Protein AF-A0A7Y5GIR4-F1 (afdb_monomer)

Solvent-accessible surface area (backbone atoms only — not comparable to full-atom values): 8708 Å² total; per-residue (Å²): 131,63,69,65,56,52,55,51,50,53,47,52,52,51,52,55,49,50,58,52,51,53,48,53,39,52,76,70,66,50,56,60,70,57,56,52,51,51,50,53,50,51,52,48,53,54,50,52,53,52,32,56,79,69,65,47,63,68,58,64,76,71,57,54,72,65,57,54,52,50,53,52,51,50,52,51,53,51,51,54,50,52,49,50,46,57,56,50,44,74,78,47,57,59,73,59,53,54,47,54,55,61,57,48,54,53,52,61,53,52,47,41,37,71,74,71,60,53,85,78,51,70,69,56,53,51,51,52,52,52,51,53,50,51,52,52,52,52,52,50,52,51,54,50,51,56,51,50,41,64,75,67,73,114

Sequence (154 aa):
MTSQYVFLLMAVCSFGMLGVLHKVADYRGCRPEAANLFLFLGATVLMCIYAALKGDLAEISGLSSLAWLVAAGCGLLTSLAILNFQRGIRFGKISTSWLVINLSTVLPMILSILIYKEVVSIRRGAGLVLAALAIALLWQERRLDEARERTTGK

pLDDT: mean 84.61, std 8.21, range [47.41, 95.88]

Mean predicted aligned error: 7.38 Å

Foldseek 3Di:
DVPVVVVVVVVVVVLVVVLVVLVVCVVVVHDLLVVLVVVVVVVVVVVVVVCVVVVCPVVVVVDDPVVVVVVVVVSVVVSVVSSVLSVVVVVDPSVLSVLVVVLCVLVVVVCCCVPVVDDDDVVVVVVNVVSVVVNVVSVVVVVVVVVVCVVVPD

Secondary structure (DSSP, 8-state):
--HHHHHHHHHHHHHHHHHHHHHHHHHTT--HHHHHHHHHHHHHHHHHHHHHHHTTTTGGGG--HHHHHHHHHHHHHHHHHHHHHHHHTTSS-HHHHHHHHHHTTHHHHHHHHHHH-----HHHHHHHHHHHHHHHHHHHHHHHHHHHHHHHT-

Structure (mmCIF, N/CA/C/O backbone):
data_AF-A0A7Y5GIR4-F1
#
_entry.id   AF-A0A7Y5GIR4-F1
#
loop_
_atom_site.group_PDB
_atom_site.id
_atom_site.type_symbol
_atom_site.label_atom_id
_atom_site.label_alt_id
_atom_site.label_comp_id
_atom_site.label_asym_id
_atom_site.label_entity_id
_atom_site.label_seq_id
_atom_site.pdbx_PDB_ins_code
_atom_site.Cartn_x
_atom_site.Cartn_y
_atom_site.Cartn_z
_atom_site.occupancy
_atom_site.B_iso_or_equiv
_atom_site.auth_seq_id
_atom_site.auth_comp_id
_atom_site.auth_asym_id
_atom_site.auth_atom_id
_atom_site.pdbx_PDB_model_num
ATOM 1 N N . MET A 1 1 ? -3.290 9.889 -23.969 1.00 52.31 1 MET A N 1
ATOM 2 C CA .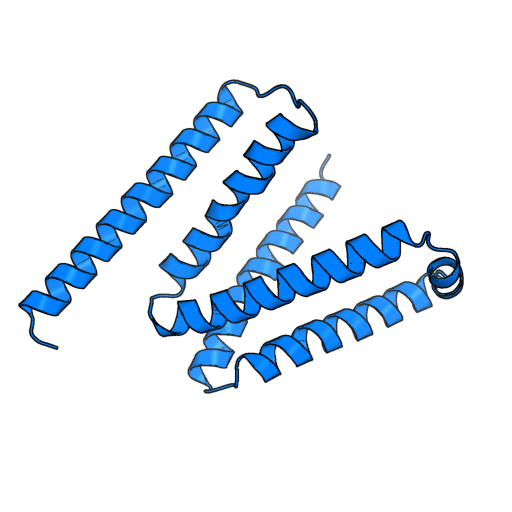 MET A 1 1 ? -3.305 10.302 -22.543 1.00 52.31 1 MET A CA 1
ATOM 3 C C . MET A 1 1 ? -4.337 9.569 -21.675 1.00 52.31 1 MET A C 1
ATOM 5 O O . MET A 1 1 ? -4.207 9.629 -20.465 1.00 52.31 1 MET A O 1
ATOM 9 N N . THR A 1 2 ? -5.302 8.830 -22.232 1.00 65.25 2 THR A N 1
ATOM 10 C CA . THR A 1 2 ? -6.376 8.130 -21.489 1.00 65.25 2 THR A CA 1
ATOM 11 C C . THR A 1 2 ? -5.972 6.780 -20.876 1.00 65.25 2 THR A C 1
ATOM 13 O O . THR A 1 2 ? -6.462 6.440 -19.806 1.00 65.25 2 THR A O 1
ATOM 16 N N . SER A 1 3 ? -5.045 6.036 -21.493 1.00 77.50 3 SER A N 1
ATOM 17 C CA . SER A 1 3 ? -4.708 4.657 -21.078 1.00 77.50 3 SER A CA 1
ATOM 18 C C . SER A 1 3 ? -4.131 4.553 -19.652 1.00 77.50 3 SER A C 1
ATOM 20 O O . SER A 1 3 ? -4.569 3.719 -18.866 1.00 77.50 3 SER A O 1
ATOM 22 N N . GLN A 1 4 ? -3.237 5.469 -19.254 1.00 84.50 4 GLN A N 1
ATOM 23 C CA . GLN A 1 4 ? -2.661 5.484 -17.897 1.00 84.50 4 GLN A CA 1
ATOM 24 C C . GLN A 1 4 ? -3.719 5.663 -16.798 1.00 84.50 4 GLN A C 1
ATOM 26 O O . GLN A 1 4 ? -3.661 5.007 -15.762 1.00 84.50 4 GLN A O 1
ATOM 31 N N . TYR A 1 5 ? -4.715 6.524 -17.032 1.00 86.56 5 TYR A N 1
ATOM 32 C CA . TYR A 1 5 ? -5.748 6.809 -16.042 1.00 86.56 5 TYR A CA 1
ATOM 33 C C . TYR A 1 5 ? -6.690 5.623 -15.862 1.00 86.56 5 TYR A C 1
ATOM 35 O O . TYR A 1 5 ? -7.171 5.407 -14.756 1.00 86.56 5 TYR A O 1
ATOM 43 N N . VAL A 1 6 ? -6.901 4.822 -16.911 1.00 89.81 6 VAL A N 1
ATOM 44 C CA . VAL A 1 6 ? -7.671 3.575 -16.817 1.00 89.81 6 VAL A CA 1
ATOM 45 C C . VAL A 1 6 ? -6.956 2.573 -15.909 1.00 89.81 6 VAL A C 1
ATOM 47 O O . VAL A 1 6 ? -7.583 2.030 -15.003 1.00 89.81 6 VAL A O 1
ATOM 50 N N . PHE A 1 7 ? -5.642 2.379 -16.073 1.00 88.25 7 PHE A N 1
ATOM 51 C CA . PHE A 1 7 ? -4.869 1.512 -15.174 1.00 88.25 7 PHE A CA 1
ATOM 52 C C . PHE A 1 7 ? -4.879 2.015 -13.728 1.00 88.25 7 PHE A C 1
ATOM 54 O O . PHE A 1 7 ? -5.069 1.221 -12.809 1.00 88.25 7 PHE A O 1
ATOM 61 N N . LEU A 1 8 ? -4.740 3.327 -13.518 1.00 89.25 8 LEU A N 1
ATOM 62 C CA . LEU A 1 8 ? -4.808 3.923 -12.181 1.00 89.25 8 LEU A CA 1
ATOM 63 C C . LEU A 1 8 ? -6.192 3.759 -11.546 1.00 89.25 8 LEU A C 1
ATOM 65 O O . LEU A 1 8 ? -6.283 3.431 -10.367 1.00 89.25 8 LEU A O 1
ATOM 69 N N . LEU A 1 9 ? -7.266 3.935 -12.317 1.00 88.62 9 LEU A N 1
ATOM 70 C CA . LEU A 1 9 ? -8.628 3.735 -11.830 1.00 88.62 9 LEU A CA 1
ATOM 71 C C . LEU A 1 9 ? -8.855 2.273 -11.43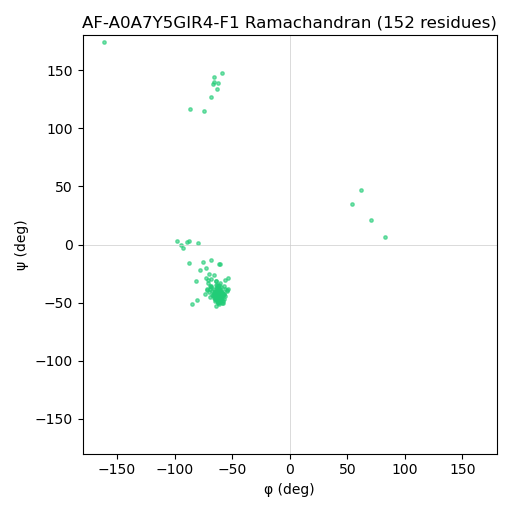3 1.00 88.62 9 LEU A C 1
ATOM 73 O O . LEU A 1 9 ? -9.338 2.008 -10.335 1.00 88.62 9 LEU A O 1
ATOM 77 N N . MET A 1 10 ? -8.441 1.324 -12.278 1.00 90.12 10 MET A N 1
ATOM 78 C CA . MET A 1 10 ? -8.514 -0.105 -11.957 1.00 90.12 10 MET A CA 1
ATOM 79 C C . MET A 1 10 ? -7.700 -0.451 -10.709 1.00 90.12 10 MET A C 1
ATOM 81 O O . MET A 1 10 ? -8.170 -1.229 -9.878 1.00 90.12 10 MET A O 1
ATOM 85 N N . ALA A 1 11 ? -6.518 0.148 -10.537 1.00 88.75 11 ALA A N 1
ATOM 86 C CA . ALA A 1 11 ? -5.713 -0.028 -9.336 1.00 88.75 11 ALA A CA 1
ATOM 87 C C . ALA A 1 11 ? -6.454 0.485 -8.093 1.00 88.75 11 ALA A C 1
ATOM 89 O O . ALA A 1 11 ? -6.598 -0.261 -7.130 1.00 88.75 11 ALA A O 1
ATOM 90 N N . VAL A 1 12 ? -6.999 1.706 -8.125 1.00 87.38 12 VAL A N 1
ATOM 91 C CA . VAL A 1 12 ? -7.763 2.280 -7.001 1.00 87.38 12 VAL A CA 1
ATOM 92 C C . VAL A 1 12 ? -8.976 1.417 -6.652 1.00 87.38 12 VAL A C 1
ATOM 94 O O . VAL A 1 12 ? -9.196 1.129 -5.476 1.00 87.38 12 VAL A O 1
ATOM 97 N N . CYS A 1 13 ? -9.728 0.948 -7.651 1.00 89.81 13 CYS A N 1
ATOM 98 C CA . CYS A 1 13 ? -10.855 0.042 -7.434 1.00 89.81 13 CYS A CA 1
ATOM 99 C C . CYS A 1 13 ? -10.407 -1.286 -6.807 1.00 89.81 13 CYS A C 1
ATOM 101 O O . CYS A 1 13 ? -11.017 -1.745 -5.842 1.00 89.81 13 CYS A O 1
ATOM 103 N N . SER A 1 14 ? -9.323 -1.879 -7.310 1.00 91.06 14 SER A N 1
ATOM 104 C CA . SER A 1 14 ? -8.795 -3.158 -6.816 1.00 91.06 14 SER A CA 1
ATOM 105 C C . SER A 1 14 ? -8.280 -3.043 -5.381 1.00 91.06 14 SER A C 1
ATOM 107 O O . SER A 1 14 ? -8.633 -3.860 -4.532 1.00 91.06 14 SER A O 1
ATOM 109 N N . PHE A 1 15 ? -7.505 -1.996 -5.079 1.00 86.88 15 PHE A N 1
ATOM 110 C CA . PHE A 1 15 ? -7.035 -1.715 -3.723 1.00 86.88 15 PHE A CA 1
ATOM 111 C C . PHE A 1 15 ? -8.210 -1.435 -2.783 1.00 86.88 15 PHE A C 1
ATOM 113 O O . PHE A 1 15 ? -8.281 -2.029 -1.713 1.00 86.88 15 PHE A O 1
ATOM 120 N N . GLY A 1 16 ? -9.171 -0.596 -3.181 1.00 86.25 16 GLY A N 1
ATOM 121 C CA . GLY A 1 16 ? -10.369 -0.333 -2.378 1.00 86.25 16 GLY A CA 1
ATOM 122 C C . GLY A 1 16 ? -11.139 -1.613 -2.036 1.00 86.25 16 GLY A C 1
ATOM 123 O O . GLY A 1 16 ? -11.492 -1.832 -0.876 1.00 86.25 16 GLY A O 1
ATOM 124 N N . MET A 1 17 ? -11.324 -2.499 -3.019 1.00 90.06 17 MET A N 1
ATOM 125 C CA . MET A 1 17 ? -11.976 -3.794 -2.815 1.00 90.06 17 MET A CA 1
ATOM 126 C C . MET A 1 17 ? -11.175 -4.707 -1.877 1.00 90.06 17 MET A C 1
ATOM 128 O O . MET A 1 17 ? -11.764 -5.368 -1.023 1.00 90.06 17 MET A O 1
ATOM 132 N N . LEU A 1 18 ? -9.841 -4.707 -1.971 1.00 89.56 18 LEU A N 1
ATOM 133 C CA . LEU A 1 18 ? -8.964 -5.458 -1.068 1.00 89.56 18 LEU A CA 1
ATOM 134 C C . LEU A 1 18 ? -9.194 -5.069 0.403 1.00 89.56 18 LEU A C 1
ATOM 136 O O . LEU A 1 18 ? -9.302 -5.945 1.262 1.00 89.56 18 LEU A O 1
ATOM 140 N N . GLY A 1 19 ? -9.338 -3.774 0.697 1.00 85.50 19 GLY A N 1
ATOM 141 C CA . GLY A 1 19 ? -9.641 -3.292 2.049 1.00 85.50 19 GLY A CA 1
ATOM 142 C C . GLY A 1 19 ? -10.977 -3.808 2.588 1.00 85.50 19 GLY A C 1
ATOM 143 O O . GLY A 1 19 ? -11.055 -4.264 3.732 1.00 85.50 19 GLY A O 1
ATOM 144 N N . VAL A 1 20 ? -12.018 -3.807 1.748 1.00 87.25 20 VAL A N 1
ATOM 145 C CA . VAL A 1 20 ? -13.340 -4.359 2.095 1.00 87.25 20 VAL A CA 1
ATOM 146 C C . VAL A 1 20 ? -13.249 -5.864 2.348 1.00 87.25 20 VAL A C 1
ATOM 148 O O . VAL A 1 20 ? -13.722 -6.337 3.381 1.00 87.25 20 VAL A O 1
ATOM 151 N N . LEU A 1 21 ? -12.593 -6.614 1.458 1.00 90.19 21 LEU A N 1
ATOM 152 C CA . LEU A 1 21 ? -12.410 -8.062 1.596 1.00 90.19 21 LEU A CA 1
ATOM 153 C C . LEU A 1 21 ? -11.643 -8.428 2.870 1.00 90.19 21 LEU A C 1
ATOM 155 O O . LEU A 1 21 ? -12.018 -9.383 3.550 1.00 90.19 21 LEU A O 1
ATOM 159 N N . HIS A 1 22 ? -10.629 -7.648 3.255 1.00 88.50 22 HIS A N 1
ATOM 160 C CA . HIS A 1 22 ? -9.933 -7.852 4.526 1.00 88.50 22 HIS A CA 1
ATOM 161 C C . HIS A 1 22 ? -10.836 -7.642 5.739 1.00 88.50 22 HIS A C 1
ATOM 163 O O . HIS A 1 22 ? -10.708 -8.387 6.712 1.00 88.50 22 HIS A O 1
ATOM 169 N N . LYS A 1 23 ? -11.788 -6.701 5.693 1.00 86.44 23 LYS A N 1
ATOM 170 C CA . LYS A 1 23 ? -12.770 -6.600 6.777 1.00 86.44 23 LYS A CA 1
ATOM 171 C C . LYS A 1 23 ? -13.768 -7.746 6.764 1.00 86.44 23 LYS A C 1
ATOM 173 O O . LYS A 1 23 ? -14.124 -8.241 7.828 1.00 86.44 23 LYS A O 1
ATOM 178 N N . VAL A 1 24 ? -14.214 -8.185 5.589 1.00 89.44 24 VAL A N 1
ATOM 179 C CA . VAL A 1 24 ? -15.087 -9.363 5.489 1.00 89.44 24 VAL A CA 1
ATOM 180 C C . VAL A 1 24 ? -14.392 -10.581 6.100 1.00 89.44 24 VAL A C 1
ATOM 182 O O . VAL A 1 24 ? -15.007 -11.296 6.887 1.00 89.44 24 VAL A O 1
ATOM 185 N N . ALA A 1 25 ? -13.103 -10.777 5.812 1.00 87.88 25 ALA A N 1
ATOM 186 C CA . ALA A 1 25 ? -12.296 -11.836 6.410 1.00 87.88 25 ALA A CA 1
ATOM 187 C C . ALA A 1 25 ? -12.213 -11.705 7.942 1.00 87.88 25 ALA A C 1
ATOM 189 O O . ALA A 1 25 ? -12.386 -12.693 8.652 1.00 87.88 25 ALA A O 1
ATOM 190 N N . ASP A 1 26 ? -12.017 -10.491 8.460 1.00 87.38 26 ASP A N 1
ATOM 191 C CA . ASP A 1 26 ? -12.013 -10.216 9.901 1.00 87.38 26 ASP A CA 1
ATOM 192 C C . ASP A 1 26 ? -13.365 -10.545 10.561 1.00 87.38 26 ASP A C 1
ATOM 194 O O . ASP A 1 26 ? -13.409 -11.259 11.560 1.00 87.38 26 ASP A O 1
ATOM 198 N N . TYR A 1 27 ? -14.483 -10.127 9.954 1.00 87.00 27 TYR A N 1
ATOM 199 C CA . TYR A 1 27 ? -15.836 -10.415 10.451 1.00 87.00 27 TYR A CA 1
ATOM 200 C C . TYR A 1 27 ? -16.166 -11.914 10.440 1.00 87.00 27 TYR A C 1
ATOM 202 O O . TYR A 1 27 ? -16.899 -12.410 11.292 1.00 87.00 27 TYR A O 1
ATOM 210 N N . ARG A 1 28 ? -15.603 -12.658 9.483 1.00 89.56 28 ARG A N 1
ATOM 211 C CA . ARG A 1 28 ? -15.715 -14.121 9.389 1.00 89.56 28 ARG A CA 1
ATOM 212 C C . ARG A 1 28 ? -14.755 -14.859 10.332 1.00 89.56 28 ARG A C 1
ATOM 214 O O . ARG A 1 28 ? -14.733 -16.086 10.314 1.00 89.56 28 ARG A O 1
ATOM 221 N N . GLY A 1 29 ? -13.958 -14.147 11.132 1.00 87.56 29 GLY A N 1
ATOM 222 C CA . GLY A 1 29 ? -13.000 -14.744 12.063 1.00 87.56 29 GLY A CA 1
ATOM 223 C C . GLY A 1 29 ? -11.803 -15.405 11.376 1.00 87.56 29 GLY A C 1
ATOM 224 O O . GLY A 1 29 ? -11.151 -16.267 11.968 1.00 87.56 29 GLY A O 1
ATOM 225 N N . CYS A 1 30 ? -11.493 -15.034 10.129 1.00 89.62 30 CYS A N 1
ATOM 226 C CA . CYS A 1 30 ? -10.338 -15.577 9.427 1.00 89.62 30 CYS A CA 1
ATOM 227 C C . CYS A 1 30 ? -9.038 -15.210 10.160 1.00 89.62 30 CYS A C 1
ATOM 229 O O . CYS A 1 30 ? -8.848 -14.084 10.633 1.00 89.62 30 CYS A O 1
ATOM 231 N N . ARG A 1 31 ? -8.111 -16.172 10.232 1.00 90.69 31 ARG A N 1
ATOM 232 C CA . ARG A 1 31 ? -6.778 -15.941 10.801 1.00 90.69 31 ARG A CA 1
ATOM 233 C C . ARG A 1 31 ? -5.990 -15.008 9.864 1.00 90.69 31 ARG A C 1
ATOM 235 O O . ARG A 1 31 ? -5.893 -15.333 8.676 1.00 90.69 31 ARG A O 1
ATOM 242 N N . PRO A 1 32 ? -5.427 -13.889 10.358 1.00 90.38 32 PRO A N 1
ATOM 243 C CA . PRO A 1 32 ? -4.690 -12.926 9.540 1.00 90.38 32 PRO A CA 1
ATOM 244 C C . PRO A 1 32 ? -3.558 -13.563 8.729 1.00 90.38 32 PRO A C 1
ATOM 246 O O . PRO A 1 32 ? -3.356 -13.275 7.551 1.00 90.38 32 PRO A O 1
ATOM 249 N N . GLU A 1 33 ? -2.861 -14.514 9.347 1.00 93.12 33 GLU A N 1
ATOM 250 C CA . GLU A 1 33 ? -1.748 -15.248 8.754 1.00 93.12 33 GLU A CA 1
ATOM 251 C C . GLU A 1 33 ? -2.201 -16.067 7.539 1.00 93.12 33 GLU A C 1
ATOM 253 O O . GLU A 1 33 ? -1.531 -16.067 6.507 1.00 93.12 33 GLU A O 1
ATOM 258 N N . ALA A 1 34 ? -3.368 -16.712 7.635 1.00 92.56 34 ALA A N 1
ATOM 259 C CA . ALA A 1 34 ? -3.942 -17.484 6.538 1.00 92.56 34 ALA A CA 1
ATOM 260 C C . ALA A 1 34 ? -4.405 -16.566 5.399 1.00 92.56 34 ALA A C 1
ATOM 262 O O . ALA A 1 34 ? -4.086 -16.822 4.241 1.00 92.56 34 ALA A O 1
ATOM 263 N N . ALA A 1 35 ? -5.101 -15.469 5.717 1.00 92.00 35 ALA A N 1
ATOM 264 C CA . ALA A 1 35 ? -5.535 -14.498 4.713 1.00 92.00 35 ALA A CA 1
ATOM 265 C C . ALA A 1 35 ? -4.343 -13.909 3.940 1.00 92.00 35 ALA A C 1
ATOM 267 O O . ALA A 1 35 ? -4.394 -13.782 2.719 1.00 92.00 35 ALA A O 1
ATOM 268 N N . ASN A 1 36 ? -3.256 -13.596 4.647 1.00 94.44 36 ASN A N 1
ATOM 269 C CA . ASN A 1 36 ? -2.021 -13.105 4.052 1.00 94.44 36 ASN A CA 1
ATOM 270 C C . ASN A 1 36 ? -1.358 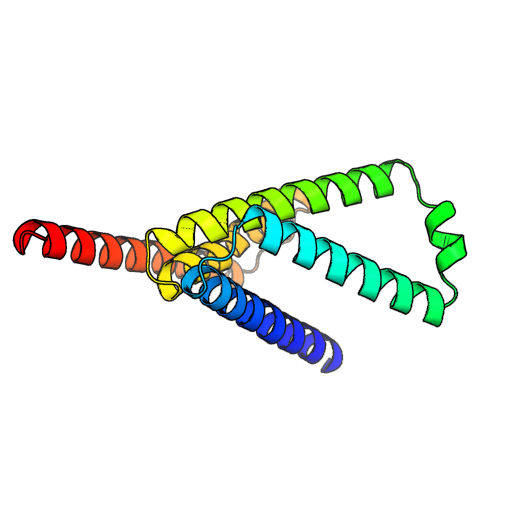-14.159 3.145 1.00 94.44 36 ASN A C 1
ATOM 272 O O . ASN A 1 36 ? -1.025 -13.859 2.002 1.00 94.44 36 ASN A O 1
ATOM 276 N N . LEU A 1 37 ? -1.232 -15.408 3.610 1.00 94.50 37 LEU A N 1
ATOM 277 C CA . LEU A 1 37 ? -0.671 -16.506 2.815 1.00 94.50 37 LEU A CA 1
ATOM 278 C C . LEU A 1 37 ? -1.445 -16.724 1.509 1.00 94.50 37 LEU A C 1
ATOM 280 O O . LEU A 1 37 ? -0.843 -16.767 0.438 1.00 94.50 37 LEU A O 1
ATOM 284 N N . PHE A 1 38 ? -2.774 -16.835 1.584 1.00 94.50 38 PHE A N 1
ATOM 285 C CA . PHE A 1 38 ? -3.604 -17.084 0.403 1.00 94.50 38 PHE A CA 1
ATOM 286 C C . PHE A 1 38 ? -3.638 -15.898 -0.564 1.00 94.50 38 PHE A C 1
ATOM 288 O O . PHE A 1 38 ? -3.731 -16.116 -1.770 1.00 94.50 38 PHE A O 1
ATOM 295 N N . LEU A 1 39 ? -3.504 -14.662 -0.071 1.00 94.00 39 LEU A N 1
ATOM 296 C CA . LEU A 1 39 ? -3.354 -13.486 -0.928 1.00 94.00 39 LEU A CA 1
ATOM 297 C C . LEU A 1 39 ? -2.077 -13.575 -1.778 1.00 94.00 39 LEU A C 1
ATOM 299 O O . LEU A 1 39 ? -2.146 -13.428 -2.997 1.00 94.00 39 LEU A O 1
ATOM 303 N N . PHE A 1 40 ? -0.925 -13.860 -1.159 1.00 94.75 40 PHE A N 1
ATOM 304 C CA . PHE A 1 40 ? 0.340 -13.999 -1.889 1.00 94.75 40 PHE A CA 1
ATOM 305 C C . PHE A 1 40 ? 0.369 -15.236 -2.785 1.00 94.75 40 PHE A C 1
ATOM 307 O O . PHE A 1 40 ? 0.894 -15.166 -3.896 1.00 94.75 40 PHE A O 1
ATOM 314 N N . LEU A 1 41 ? -0.229 -16.348 -2.351 1.00 95.88 41 LEU A N 1
ATOM 315 C CA . LEU A 1 41 ? -0.364 -17.545 -3.178 1.00 95.88 41 LEU A CA 1
ATOM 316 C C . LEU A 1 41 ? -1.206 -17.252 -4.427 1.00 95.88 41 LEU A C 1
ATOM 318 O O . LEU A 1 41 ? -0.776 -17.553 -5.538 1.00 95.88 41 LEU A O 1
ATOM 322 N N . GLY A 1 42 ? -2.367 -16.613 -4.261 1.00 95.25 42 GLY A N 1
ATOM 323 C CA . GLY A 1 42 ? -3.240 -16.229 -5.371 1.00 95.25 42 GLY A CA 1
ATOM 324 C C . GLY A 1 42 ? -2.561 -15.261 -6.340 1.00 95.25 42 GLY A C 1
ATOM 325 O O . GLY A 1 42 ? -2.619 -15.467 -7.552 1.00 95.25 42 GLY A O 1
ATOM 326 N N . ALA A 1 43 ? -1.851 -14.255 -5.819 1.00 94.69 43 ALA A N 1
ATOM 327 C CA . ALA A 1 43 ? -1.061 -13.333 -6.633 1.00 94.69 43 ALA A CA 1
ATOM 328 C C . ALA A 1 43 ? 0.053 -14.056 -7.408 1.00 94.69 43 ALA A C 1
ATOM 330 O O . ALA A 1 43 ? 0.243 -13.796 -8.594 1.00 94.69 43 ALA A O 1
ATOM 331 N N . THR A 1 44 ? 0.747 -15.002 -6.768 1.00 93.62 44 THR A N 1
ATOM 332 C CA . THR A 1 44 ? 1.803 -15.805 -7.403 1.00 93.62 44 THR A CA 1
ATOM 333 C C . THR A 1 44 ? 1.239 -16.643 -8.546 1.00 93.62 44 THR A C 1
ATOM 335 O O . THR A 1 44 ? 1.756 -16.580 -9.657 1.00 93.62 44 THR A O 1
ATOM 338 N N . VAL A 1 45 ? 0.139 -17.368 -8.313 1.00 95.75 45 VAL A N 1
ATOM 339 C CA . VAL A 1 45 ? -0.521 -18.184 -9.346 1.00 95.75 45 VAL A CA 1
ATOM 340 C C . VAL A 1 45 ? -0.957 -17.321 -10.530 1.00 95.75 45 VAL A C 1
ATOM 342 O O . VAL A 1 45 ? -0.663 -17.665 -11.674 1.00 95.75 45 VAL A O 1
ATOM 345 N N . LEU A 1 46 ? -1.601 -16.179 -10.270 1.00 94.88 46 LEU A N 1
ATOM 346 C CA . LEU A 1 46 ? -2.032 -15.256 -11.321 1.00 94.88 46 LEU A CA 1
ATOM 347 C C . LEU A 1 46 ? -0.847 -14.750 -12.155 1.00 94.88 46 LEU A C 1
ATOM 349 O O . LEU A 1 46 ? -0.920 -14.745 -13.384 1.00 94.88 46 LEU A O 1
ATOM 353 N N . MET A 1 47 ? 0.253 -14.364 -11.504 1.00 92.38 47 MET A N 1
ATOM 354 C CA . MET A 1 47 ? 1.446 -13.869 -12.193 1.00 92.38 47 MET A CA 1
ATOM 355 C C . MET A 1 47 ? 2.179 -14.965 -12.971 1.00 92.38 47 MET A C 1
ATOM 357 O O . MET A 1 47 ? 2.658 -14.695 -14.069 1.00 92.38 47 MET A O 1
ATOM 361 N N . CYS A 1 48 ? 2.219 -16.203 -12.470 1.00 91.25 48 CYS A N 1
ATOM 362 C CA . CYS A 1 48 ? 2.757 -17.340 -13.219 1.00 91.25 48 CYS A CA 1
ATOM 363 C C . CYS A 1 48 ? 1.943 -17.616 -14.488 1.00 91.25 48 CYS A C 1
ATOM 365 O O . CYS A 1 48 ? 2.529 -17.808 -15.550 1.00 91.25 48 CYS A O 1
ATOM 367 N N . ILE A 1 49 ? 0.606 -17.590 -14.400 1.00 93.81 49 ILE A N 1
ATOM 368 C CA . ILE A 1 49 ? -0.274 -17.739 -15.570 1.00 93.81 49 ILE A CA 1
ATOM 369 C C . ILE A 1 49 ? -0.015 -16.604 -16.564 1.00 93.81 49 ILE A C 1
ATOM 371 O O . ILE A 1 49 ? 0.161 -16.856 -17.753 1.00 93.81 49 ILE A O 1
ATOM 375 N N . TYR A 1 50 ? 0.055 -15.362 -16.086 1.00 92.38 50 TYR A N 1
ATOM 376 C CA . TYR A 1 50 ? 0.325 -14.205 -16.936 1.00 92.38 50 TYR A CA 1
ATOM 377 C C . TYR A 1 50 ? 1.678 -14.316 -17.661 1.00 92.38 50 TYR A C 1
ATOM 379 O O . TYR A 1 50 ? 1.733 -14.130 -18.877 1.00 92.38 50 TYR A O 1
ATOM 387 N N . ALA A 1 51 ? 2.747 -14.680 -16.947 1.00 90.56 51 ALA A N 1
ATOM 388 C CA . ALA A 1 51 ? 4.074 -14.881 -17.530 1.00 90.56 51 ALA A CA 1
ATOM 389 C C . ALA A 1 51 ? 4.091 -16.038 -18.542 1.00 90.56 51 ALA A C 1
ATOM 391 O O . ALA A 1 51 ? 4.692 -15.917 -19.608 1.00 90.56 51 ALA A O 1
ATOM 392 N N . ALA A 1 52 ? 3.382 -17.135 -18.252 1.00 91.06 52 ALA A N 1
ATOM 393 C CA . ALA A 1 52 ? 3.246 -18.264 -19.169 1.00 91.06 52 ALA A CA 1
ATOM 394 C C . ALA A 1 52 ? 2.558 -17.859 -20.479 1.00 91.06 52 ALA A C 1
ATOM 396 O O . ALA A 1 52 ? 3.038 -18.200 -21.556 1.00 91.06 52 ALA A O 1
ATOM 397 N N . LEU A 1 53 ? 1.469 -17.085 -20.396 1.00 94.00 53 LEU A N 1
ATOM 398 C CA . LEU A 1 53 ? 0.734 -16.590 -21.565 1.00 94.00 53 LEU A CA 1
ATOM 399 C C . LEU A 1 53 ? 1.548 -15.604 -22.412 1.00 94.00 53 LEU A C 1
ATOM 401 O O . LEU A 1 53 ? 1.288 -15.468 -23.606 1.00 94.00 53 LEU A O 1
ATOM 405 N N . LYS A 1 54 ? 2.513 -14.907 -21.805 1.00 91.38 54 LYS A N 1
ATOM 406 C CA . LYS A 1 54 ? 3.422 -13.988 -22.501 1.00 91.38 54 LYS A CA 1
ATOM 407 C C . LYS A 1 54 ? 4.671 -14.659 -23.072 1.00 91.38 54 LYS A C 1
ATOM 409 O O . LYS A 1 54 ? 5.281 -14.087 -23.964 1.00 91.38 54 LYS A O 1
ATOM 414 N N . GLY A 1 55 ? 4.994 -15.874 -22.628 1.00 85.12 55 GLY A N 1
ATOM 415 C CA . GLY A 1 55 ? 6.225 -16.573 -23.007 1.00 85.12 55 GLY A CA 1
ATOM 416 C C . GLY A 1 55 ? 7.450 -16.168 -22.179 1.00 85.12 55 GLY A C 1
ATOM 417 O O . GLY A 1 55 ? 8.546 -16.654 -22.440 1.00 85.12 55 GLY A O 1
ATOM 418 N N . ASP A 1 56 ? 7.267 -15.356 -21.136 1.00 86.19 56 ASP A N 1
ATOM 419 C CA . ASP A 1 56 ? 8.357 -14.711 -20.388 1.00 86.19 56 ASP A CA 1
ATOM 420 C C . ASP A 1 56 ? 8.911 -15.585 -19.246 1.00 86.19 56 ASP A C 1
ATOM 422 O O . ASP A 1 56 ? 9.787 -15.163 -18.492 1.00 86.19 56 ASP A O 1
ATOM 426 N N . LEU A 1 57 ? 8.424 -16.823 -19.084 1.00 78.81 57 LEU A N 1
ATOM 427 C CA . LEU A 1 57 ? 8.859 -17.723 -18.001 1.00 78.81 57 LEU A CA 1
ATOM 428 C C . LEU A 1 57 ? 10.375 -17.968 -18.008 1.00 78.81 57 LEU A C 1
ATOM 430 O O . LEU A 1 57 ? 10.983 -18.084 -16.944 1.00 78.81 57 LEU A O 1
ATOM 434 N N . ALA A 1 58 ? 10.985 -18.033 -19.194 1.00 76.06 58 ALA A N 1
ATOM 435 C CA . ALA A 1 58 ? 12.425 -18.223 -19.336 1.00 76.06 58 ALA A CA 1
ATOM 436 C C . ALA A 1 58 ? 13.220 -16.975 -18.914 1.00 76.06 58 ALA A C 1
ATOM 438 O O . ALA A 1 58 ? 14.294 -17.103 -18.324 1.00 76.06 58 ALA A O 1
ATOM 439 N N . GLU A 1 59 ? 12.680 -15.773 -19.134 1.00 78.19 59 GLU A N 1
ATOM 440 C CA . GLU A 1 59 ? 13.352 -14.508 -18.807 1.00 78.19 59 GLU A CA 1
ATOM 441 C C . GLU A 1 59 ? 13.449 -14.261 -17.297 1.00 78.19 59 GLU A C 1
ATOM 443 O O . GLU A 1 59 ? 14.395 -13.629 -16.827 1.00 78.19 59 GLU A O 1
ATOM 448 N N . ILE A 1 60 ? 12.539 -14.845 -16.509 1.00 74.31 60 ILE A N 1
ATOM 449 C CA . ILE A 1 60 ? 12.579 -14.785 -15.038 1.00 74.31 60 IL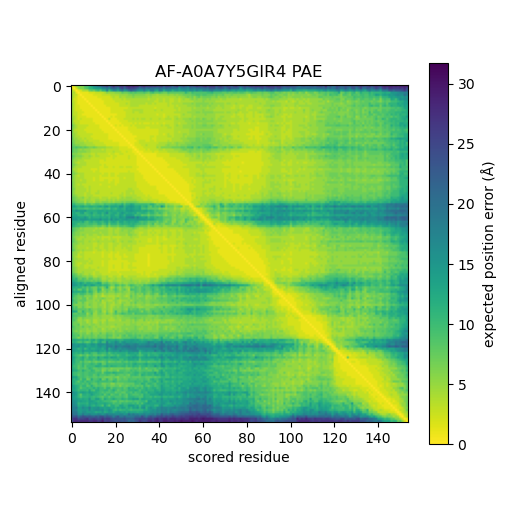E A CA 1
ATOM 450 C C . ILE A 1 60 ? 13.877 -15.411 -14.496 1.00 74.31 60 ILE A C 1
ATOM 452 O O . ILE A 1 60 ? 14.434 -14.945 -13.501 1.00 74.31 60 ILE A O 1
ATOM 456 N N . SER A 1 61 ? 14.407 -16.441 -15.162 1.00 71.06 61 SER A N 1
ATOM 457 C CA . SER A 1 61 ? 15.658 -17.091 -14.750 1.00 71.06 61 SER A CA 1
ATOM 458 C C . SER A 1 61 ? 16.912 -16.249 -15.027 1.00 71.06 61 SER A C 1
ATOM 460 O O . SER A 1 61 ? 17.938 -16.456 -14.382 1.00 71.06 61 SER A O 1
ATOM 462 N N . GLY A 1 62 ? 16.822 -15.268 -15.934 1.00 79.94 62 GLY A N 1
ATOM 463 C CA . GLY A 1 62 ? 17.913 -14.359 -16.301 1.00 79.94 62 GLY A CA 1
ATOM 464 C C . GLY A 1 62 ? 18.000 -13.086 -15.451 1.00 79.94 62 GLY A C 1
ATOM 465 O O . GLY A 1 62 ? 18.839 -12.226 -15.719 1.00 79.94 62 GLY A O 1
ATOM 466 N N . LEU A 1 63 ? 17.137 -12.930 -14.441 1.00 83.19 63 LEU A N 1
ATOM 467 C CA . LEU A 1 63 ? 17.103 -11.745 -13.584 1.00 83.19 63 LEU A CA 1
ATOM 468 C C . LEU A 1 63 ? 18.374 -11.606 -12.730 1.00 83.19 63 LEU A C 1
ATOM 470 O O . LEU A 1 63 ? 18.876 -12.565 -12.145 1.00 83.19 63 LEU A O 1
ATOM 474 N N . SER A 1 64 ? 18.851 -10.365 -12.592 1.00 90.81 64 SER A N 1
ATOM 475 C CA . SER A 1 64 ? 19.955 -10.015 -11.691 1.00 90.81 64 SER A CA 1
ATOM 476 C C . SER A 1 64 ? 19.634 -10.367 -10.231 1.00 90.81 64 SER A C 1
ATOM 478 O O . SER A 1 64 ? 18.491 -10.239 -9.784 1.00 90.81 64 SER A O 1
ATOM 480 N N . SER A 1 65 ? 20.657 -10.728 -9.450 1.00 88.44 65 SER A N 1
ATOM 481 C CA . SER A 1 65 ? 20.538 -10.984 -8.006 1.00 88.44 65 SER A CA 1
ATOM 482 C C . SER A 1 65 ? 19.946 -9.797 -7.237 1.00 88.44 65 SER A C 1
ATOM 484 O O . SER A 1 65 ? 19.217 -9.992 -6.264 1.00 88.44 65 SER A O 1
ATOM 486 N N . LEU A 1 66 ? 20.181 -8.566 -7.706 1.00 92.19 66 LEU A N 1
ATOM 487 C CA . LEU A 1 66 ? 19.575 -7.365 -7.133 1.00 92.19 66 LEU A CA 1
ATOM 488 C C . LEU A 1 66 ? 18.055 -7.337 -7.336 1.00 92.19 66 LEU A C 1
ATOM 490 O O . LEU A 1 66 ? 17.328 -6.969 -6.417 1.00 92.19 66 LEU A O 1
ATOM 494 N N . ALA A 1 67 ? 17.563 -7.743 -8.510 1.00 89.00 67 ALA A N 1
ATOM 495 C CA . ALA A 1 67 ? 16.129 -7.770 -8.794 1.00 89.00 67 ALA A CA 1
ATOM 496 C C . ALA A 1 67 ? 15.410 -8.786 -7.895 1.00 89.00 67 ALA A C 1
ATOM 498 O O . ALA A 1 67 ? 14.359 -8.476 -7.335 1.00 89.00 67 ALA A O 1
ATOM 499 N N . TRP A 1 68 ? 16.028 -9.951 -7.677 1.00 89.19 68 TRP A N 1
ATOM 500 C CA . TRP A 1 68 ? 15.548 -10.943 -6.714 1.00 89.19 68 TRP A CA 1
ATOM 501 C C . TRP A 1 68 ? 15.501 -10.396 -5.287 1.00 89.19 68 TRP A C 1
ATOM 503 O O . TRP A 1 68 ? 14.493 -10.564 -4.599 1.00 89.19 68 TRP A O 1
ATOM 513 N N . LEU A 1 69 ? 16.554 -9.698 -4.851 1.00 92.94 69 LEU A N 1
ATOM 514 C CA . LEU A 1 69 ? 16.614 -9.114 -3.511 1.00 92.94 69 LEU A CA 1
ATOM 515 C C . LEU A 1 69 ? 15.546 -8.030 -3.308 1.00 92.94 69 LEU A C 1
ATOM 517 O O . LEU A 1 69 ? 14.872 -8.014 -2.277 1.00 92.94 69 LEU A O 1
ATOM 521 N N . VAL A 1 70 ? 15.357 -7.151 -4.296 1.00 92.88 70 VAL A N 1
ATOM 522 C CA . VAL A 1 70 ? 14.325 -6.104 -4.262 1.00 92.88 70 VAL A CA 1
ATOM 523 C C . VAL A 1 70 ? 12.930 -6.726 -4.233 1.00 92.88 70 VAL A C 1
ATOM 525 O O . VAL A 1 70 ? 12.122 -6.346 -3.389 1.00 92.88 70 VAL A O 1
ATOM 528 N N . ALA A 1 71 ? 12.652 -7.718 -5.085 1.00 90.75 71 ALA A N 1
ATOM 529 C CA . ALA A 1 71 ? 11.359 -8.402 -5.113 1.00 90.75 71 ALA A CA 1
ATOM 530 C C . ALA A 1 71 ? 11.047 -9.099 -3.777 1.00 90.75 71 ALA A C 1
ATOM 532 O O . ALA A 1 71 ? 9.943 -8.953 -3.246 1.00 90.75 71 ALA A O 1
ATOM 533 N N . ALA A 1 72 ? 12.030 -9.794 -3.196 1.00 90.94 72 ALA A N 1
ATOM 534 C CA . ALA A 1 72 ? 11.895 -10.429 -1.887 1.00 90.94 72 ALA A CA 1
ATOM 535 C C . ALA A 1 72 ? 11.652 -9.399 -0.771 1.00 90.94 72 ALA A C 1
ATOM 537 O O . ALA A 1 72 ? 10.755 -9.580 0.056 1.00 90.94 72 ALA A O 1
ATOM 538 N N . GLY A 1 73 ? 12.401 -8.292 -0.774 1.00 94.69 73 GLY A N 1
ATOM 539 C CA . GLY A 1 73 ? 12.226 -7.192 0.176 1.00 94.69 73 GLY A CA 1
ATOM 540 C C . GLY A 1 73 ? 10.842 -6.548 0.080 1.00 94.69 73 GLY A C 1
ATOM 541 O O . GLY A 1 73 ? 10.183 -6.351 1.102 1.00 94.69 73 GLY A O 1
ATOM 542 N N . CYS A 1 74 ? 10.360 -6.287 -1.138 1.00 92.56 74 CYS A N 1
ATOM 543 C CA . CYS A 1 74 ? 9.006 -5.794 -1.377 1.00 92.56 74 CYS A CA 1
ATOM 544 C C . CYS A 1 74 ? 7.955 -6.767 -0.834 1.00 92.56 74 CYS A C 1
ATOM 546 O O . CYS A 1 74 ? 7.103 -6.352 -0.053 1.00 92.56 74 CYS A O 1
ATOM 548 N N . GLY A 1 75 ? 8.044 -8.058 -1.171 1.00 92.94 75 GLY A N 1
ATOM 549 C CA . GLY A 1 75 ? 7.105 -9.073 -0.683 1.00 92.94 75 GLY A CA 1
ATOM 550 C C . GLY A 1 75 ? 7.056 -9.154 0.846 1.00 92.94 75 GLY A C 1
ATOM 551 O O . GLY A 1 75 ? 5.971 -9.172 1.432 1.00 92.94 75 GLY A O 1
ATOM 552 N N . LEU A 1 76 ? 8.220 -9.121 1.506 1.00 95.44 76 LEU A N 1
ATOM 553 C CA . LEU A 1 76 ? 8.323 -9.118 2.967 1.00 95.44 76 LEU A CA 1
ATOM 554 C C . LEU A 1 76 ? 7.655 -7.880 3.582 1.00 95.44 76 LEU A C 1
ATOM 556 O O . LEU A 1 76 ? 6.827 -8.010 4.484 1.00 95.44 76 LEU A O 1
ATOM 560 N N . LEU A 1 77 ? 7.990 -6.683 3.093 1.00 94.88 7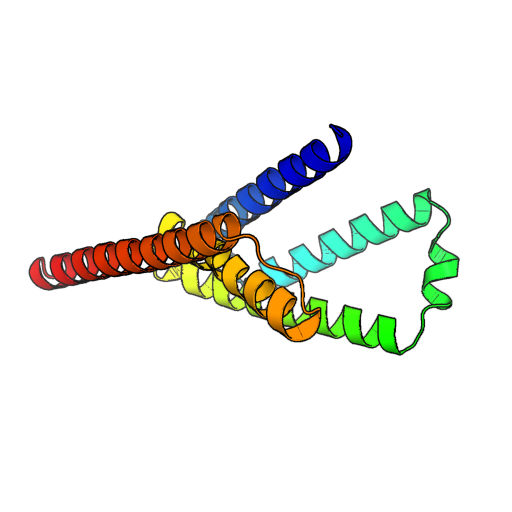7 LEU A N 1
ATOM 561 C CA . LEU A 1 77 ? 7.426 -5.429 3.600 1.00 94.88 77 LEU A CA 1
ATOM 562 C C . LEU A 1 77 ? 5.914 -5.361 3.377 1.00 94.88 77 LEU A C 1
ATOM 564 O O . LEU A 1 77 ? 5.182 -4.968 4.284 1.00 94.88 77 LEU A O 1
ATOM 568 N N . THR A 1 78 ? 5.430 -5.794 2.212 1.00 93.25 78 THR A N 1
ATOM 569 C CA . THR A 1 78 ? 3.995 -5.866 1.917 1.00 93.25 78 THR A CA 1
ATOM 570 C C . THR A 1 78 ? 3.290 -6.847 2.853 1.00 93.25 78 THR A C 1
ATOM 572 O O . THR A 1 78 ? 2.244 -6.514 3.405 1.00 93.25 78 THR A O 1
ATOM 575 N N . SER A 1 79 ? 3.881 -8.015 3.112 1.00 94.12 79 SER A N 1
ATOM 576 C CA . SER A 1 79 ? 3.353 -9.006 4.058 1.00 94.12 79 SER A CA 1
ATOM 577 C C . SER A 1 79 ? 3.249 -8.449 5.479 1.00 94.12 79 SER A C 1
ATOM 579 O O . SER A 1 79 ? 2.197 -8.542 6.118 1.00 94.12 79 SER A O 1
ATOM 581 N N . LEU A 1 80 ? 4.300 -7.778 5.959 1.00 94.88 80 LEU A N 1
ATOM 582 C CA . LEU A 1 80 ? 4.283 -7.101 7.257 1.00 94.88 80 LEU A CA 1
ATOM 583 C C . LEU A 1 80 ? 3.226 -5.993 7.307 1.00 94.88 80 LEU A C 1
ATOM 585 O O . LEU A 1 80 ? 2.522 -5.866 8.311 1.00 94.88 80 LEU A O 1
ATOM 589 N N . ALA A 1 81 ? 3.082 -5.207 6.238 1.00 91.38 81 ALA A N 1
ATOM 590 C CA . ALA A 1 81 ? 2.071 -4.160 6.152 1.00 91.38 81 ALA A CA 1
ATOM 591 C C . ALA A 1 81 ? 0.650 -4.738 6.234 1.00 91.38 81 ALA A C 1
ATOM 593 O O . ALA A 1 81 ? -0.157 -4.249 7.023 1.00 91.38 81 ALA A O 1
ATOM 594 N N . ILE A 1 82 ? 0.356 -5.813 5.496 1.00 90.56 82 ILE A N 1
ATOM 595 C CA . ILE A 1 82 ? -0.960 -6.471 5.500 1.00 90.56 82 ILE A CA 1
ATOM 596 C C . ILE A 1 82 ? -1.277 -7.068 6.872 1.00 90.56 82 ILE A C 1
ATOM 598 O O . ILE A 1 82 ? -2.381 -6.875 7.378 1.00 90.56 82 ILE A O 1
ATOM 602 N N . LEU A 1 83 ? -0.323 -7.750 7.512 1.00 92.06 83 LEU A N 1
ATOM 603 C CA . LEU A 1 83 ? -0.530 -8.315 8.850 1.00 92.06 83 LEU A CA 1
ATOM 604 C C . LEU A 1 83 ? -0.795 -7.225 9.896 1.00 92.06 83 LEU A C 1
ATOM 606 O O . LEU A 1 83 ? -1.708 -7.359 10.712 1.00 92.06 83 LEU A O 1
ATOM 610 N N . ASN A 1 84 ? -0.029 -6.131 9.866 1.00 90.88 84 ASN A N 1
ATOM 611 C CA . ASN A 1 84 ? -0.255 -4.994 10.760 1.00 90.88 84 ASN A CA 1
ATOM 612 C C . ASN A 1 84 ? -1.587 -4.300 10.471 1.00 90.88 84 ASN A C 1
ATOM 614 O O . ASN A 1 84 ? -2.296 -3.936 11.407 1.00 90.88 84 ASN A O 1
ATOM 618 N N . PHE A 1 85 ? -1.970 -4.179 9.201 1.00 87.69 85 PHE A N 1
ATOM 619 C CA . PHE A 1 85 ? -3.266 -3.638 8.815 1.00 87.69 85 PHE A CA 1
ATOM 620 C C . PHE A 1 85 ? -4.423 -4.494 9.335 1.00 87.69 85 PHE A C 1
ATOM 622 O O . PHE A 1 85 ? -5.330 -3.968 9.974 1.00 87.69 85 PHE A O 1
ATOM 629 N N . GLN 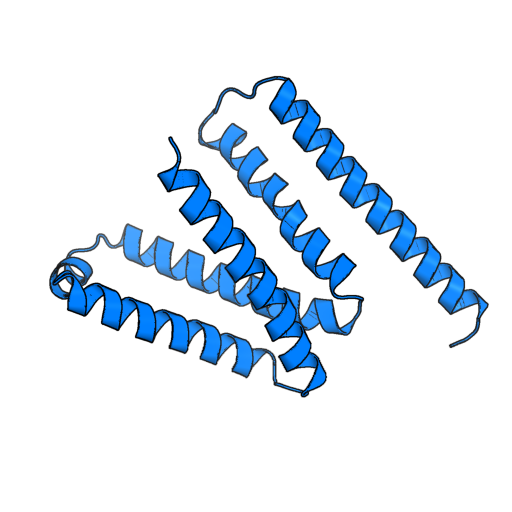A 1 86 ? -4.376 -5.810 9.122 1.00 87.81 86 GLN A N 1
ATOM 630 C CA . GLN A 1 86 ? -5.410 -6.742 9.580 1.00 87.81 86 GLN A CA 1
ATOM 631 C C . GLN A 1 86 ? -5.541 -6.757 11.106 1.00 87.81 86 GLN A C 1
ATOM 633 O O . GLN A 1 86 ? -6.645 -6.849 11.636 1.00 87.81 86 GLN A O 1
ATOM 638 N N . ARG A 1 87 ? -4.428 -6.613 11.832 1.00 85.25 87 ARG A N 1
ATOM 639 C CA . ARG A 1 87 ? -4.472 -6.392 13.282 1.00 85.25 87 ARG A CA 1
ATOM 640 C C . ARG A 1 87 ? -5.074 -5.028 13.613 1.00 85.25 87 ARG A C 1
ATOM 642 O O . ARG A 1 87 ? -5.920 -4.950 14.490 1.00 85.25 87 ARG A O 1
ATOM 649 N N . GLY A 1 88 ? -4.704 -3.974 12.892 1.00 82.81 88 GLY A N 1
ATOM 650 C CA . GLY A 1 88 ? -5.212 -2.616 13.095 1.00 82.81 88 GLY A CA 1
ATOM 651 C C . GLY A 1 88 ? -6.727 -2.480 12.907 1.00 82.81 88 GLY A C 1
ATOM 652 O O . GLY A 1 88 ? -7.382 -1.853 13.737 1.00 82.81 88 GLY A O 1
ATOM 653 N N . ILE A 1 89 ? -7.307 -3.112 11.879 1.00 83.81 89 ILE A N 1
ATOM 654 C CA . ILE A 1 89 ? -8.761 -3.059 11.612 1.00 83.81 89 ILE A CA 1
ATOM 655 C C . ILE A 1 89 ? -9.614 -3.786 12.654 1.00 83.81 89 ILE A C 1
ATOM 657 O O . ILE A 1 89 ? -10.834 -3.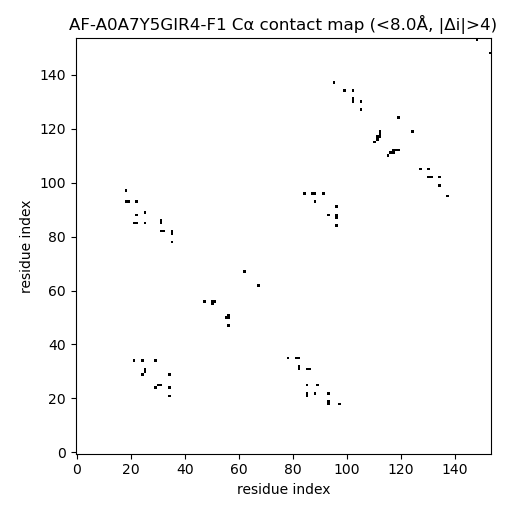607 12.658 1.00 83.81 89 ILE A O 1
ATOM 661 N N . ARG A 1 90 ? -9.010 -4.605 13.526 1.00 75.44 90 ARG A N 1
ATOM 662 C CA . ARG A 1 90 ? -9.713 -5.229 14.659 1.00 75.44 90 ARG A CA 1
ATOM 663 C C . ARG A 1 90 ? -10.027 -4.234 15.763 1.00 75.44 90 ARG A C 1
ATOM 665 O O . ARG A 1 90 ? -11.018 -4.398 16.460 1.00 75.44 90 ARG A O 1
ATOM 672 N N . PHE A 1 91 ? -9.201 -3.202 15.900 1.00 70.38 91 PHE A N 1
ATOM 673 C CA . PHE A 1 91 ? -9.302 -2.213 16.971 1.00 70.38 91 PHE A CA 1
ATOM 674 C C . PHE A 1 91 ? -10.024 -0.928 16.540 1.00 70.38 91 PHE A C 1
ATOM 676 O O . PHE A 1 91 ? -10.087 0.019 17.318 1.00 70.38 91 PHE A O 1
ATOM 683 N N . GLY A 1 92 ? -10.533 -0.846 15.305 1.00 69.62 92 GLY A N 1
ATOM 684 C CA . GLY A 1 92 ? -11.128 0.387 14.792 1.00 69.62 92 GLY A CA 1
ATOM 685 C C . GLY A 1 92 ? -12.037 0.217 13.576 1.00 69.62 92 GLY A C 1
ATOM 686 O O . GLY A 1 92 ? -12.178 -0.861 12.997 1.00 69.62 92 GLY A O 1
ATOM 687 N N . LYS A 1 93 ? -12.672 1.326 13.185 1.00 73.31 93 LYS A N 1
ATOM 688 C CA . LYS A 1 93 ? -13.495 1.427 11.973 1.00 73.31 93 LYS A CA 1
ATOM 689 C C . LYS A 1 93 ? -12.596 1.281 10.734 1.00 73.31 93 LYS A C 1
ATOM 691 O O . LYS A 1 93 ? -11.534 1.892 10.663 1.00 73.31 93 LYS A O 1
ATOM 696 N N . ILE A 1 94 ? -13.038 0.532 9.716 1.00 73.56 94 ILE A N 1
ATOM 697 C CA . ILE A 1 94 ? -12.288 0.382 8.445 1.00 73.56 94 ILE A CA 1
ATOM 698 C C . ILE A 1 94 ? -11.984 1.749 7.835 1.00 73.56 94 ILE A C 1
ATOM 700 O O . ILE A 1 94 ? -10.895 1.963 7.314 1.00 73.56 94 ILE A O 1
ATOM 704 N N . SER A 1 95 ? -12.956 2.664 7.903 1.00 69.19 95 SER A N 1
ATOM 705 C CA . SER A 1 95 ? -12.857 3.996 7.317 1.00 69.19 95 SER A CA 1
ATOM 706 C C . SER A 1 95 ? -11.646 4.759 7.840 1.00 69.19 95 SER A C 1
ATOM 708 O O . SER A 1 95 ? -10.975 5.409 7.051 1.00 69.19 95 SER A O 1
ATOM 710 N N . THR A 1 96 ? -11.304 4.631 9.124 1.00 73.94 96 THR A N 1
ATOM 711 C CA . THR A 1 96 ? -10.139 5.312 9.699 1.00 73.94 96 THR A CA 1
ATOM 712 C C . THR A 1 96 ? -8.847 4.560 9.391 1.00 73.94 96 THR A C 1
ATOM 714 O O . THR A 1 96 ? -7.897 5.166 8.902 1.00 73.94 96 THR A O 1
ATOM 717 N N . SER A 1 97 ? -8.805 3.239 9.592 1.00 79.25 97 SER A N 1
ATOM 718 C CA . SER A 1 97 ? -7.603 2.432 9.326 1.00 79.25 97 SER A CA 1
ATOM 719 C C . SER A 1 97 ? -7.177 2.464 7.853 1.00 79.25 97 SER A C 1
ATOM 721 O O . SER A 1 97 ? -5.993 2.611 7.559 1.00 79.25 97 SER A O 1
ATOM 723 N N . TRP A 1 98 ? -8.128 2.352 6.922 1.00 77.56 98 TRP A N 1
ATOM 724 C CA . TRP A 1 98 ? -7.859 2.378 5.482 1.00 77.56 98 TRP A CA 1
ATOM 725 C C . TRP A 1 98 ? -7.419 3.759 5.006 1.00 77.56 98 TRP A C 1
ATOM 727 O O . TRP A 1 98 ? -6.515 3.884 4.182 1.00 77.56 98 TRP A O 1
ATOM 737 N N . LEU A 1 99 ? -8.026 4.810 5.556 1.00 76.12 99 LEU A N 1
ATOM 738 C CA . LEU A 1 99 ? -7.655 6.179 5.234 1.00 76.12 99 LEU A CA 1
ATOM 739 C C . LEU A 1 99 ? -6.240 6.488 5.728 1.00 76.12 99 LEU A C 1
ATOM 741 O O . LEU A 1 99 ? -5.439 6.989 4.951 1.00 76.12 99 LEU A O 1
ATOM 745 N N . VAL A 1 100 ? -5.873 6.074 6.945 1.00 78.62 100 VAL A N 1
ATOM 746 C CA . VAL A 1 100 ? -4.488 6.190 7.440 1.00 78.62 100 VAL A CA 1
ATOM 747 C C 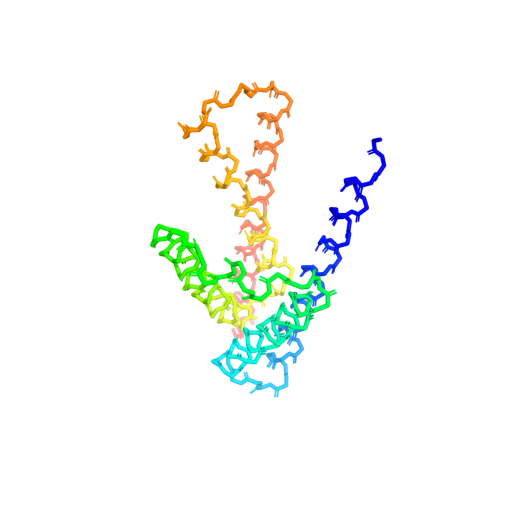. VAL A 1 100 ? -3.494 5.477 6.515 1.00 78.62 100 VAL A C 1
ATOM 749 O O . VAL A 1 100 ? -2.452 6.048 6.197 1.00 78.62 100 VAL A O 1
ATOM 752 N N . ILE A 1 101 ? -3.819 4.277 6.016 1.00 82.00 101 ILE A N 1
ATOM 753 C CA . ILE A 1 101 ? -2.978 3.593 5.018 1.00 82.00 101 ILE A CA 1
ATOM 754 C C . ILE A 1 101 ? -2.863 4.404 3.735 1.00 82.00 101 ILE A C 1
ATOM 756 O O . IL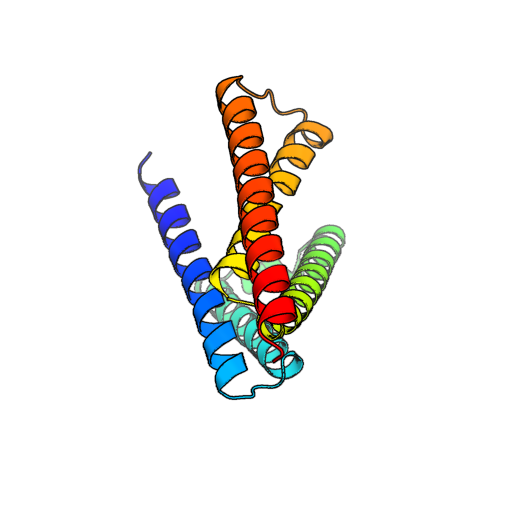E A 1 101 ? -1.755 4.599 3.243 1.00 82.00 101 ILE A O 1
ATOM 760 N N . ASN A 1 102 ? -3.964 4.917 3.196 1.00 77.94 102 ASN A N 1
ATOM 761 C CA . ASN A 1 102 ? -3.899 5.723 1.980 1.00 77.94 102 ASN A CA 1
ATOM 762 C C . ASN A 1 102 ? -3.110 7.016 2.189 1.00 77.94 102 ASN A C 1
ATOM 764 O O . ASN A 1 102 ? -2.422 7.456 1.274 1.00 77.94 102 ASN A O 1
ATOM 768 N N . LEU A 1 103 ? -3.127 7.599 3.386 1.00 79.00 103 LEU A N 1
ATOM 769 C CA . LEU A 1 103 ? -2.318 8.775 3.691 1.00 79.00 103 LEU A CA 1
ATOM 770 C C . LEU A 1 103 ? -0.832 8.443 3.892 1.00 79.00 103 LEU A C 1
ATOM 772 O O . LEU A 1 103 ? 0.003 9.329 3.733 1.00 79.00 103 LEU A O 1
ATOM 776 N N . SER A 1 104 ? -0.463 7.170 4.083 1.00 79.88 104 SER A N 1
ATOM 777 C CA . SER A 1 104 ? 0.941 6.741 3.997 1.00 79.88 104 SER A CA 1
ATOM 778 C C . SER A 1 104 ? 1.558 6.972 2.612 1.00 79.88 104 SER A C 1
ATOM 780 O O . SER A 1 104 ? 2.778 7.038 2.516 1.00 79.88 104 SER A O 1
ATOM 782 N N . THR A 1 105 ? 0.759 7.194 1.556 1.00 80.50 105 THR A N 1
ATOM 783 C CA . THR A 1 105 ? 1.253 7.586 0.215 1.00 80.50 105 THR A CA 1
ATOM 784 C C . THR A 1 105 ? 2.016 8.916 0.207 1.00 80.50 105 THR A C 1
ATOM 786 O O . THR A 1 105 ? 2.811 9.171 -0.701 1.00 80.50 105 THR A O 1
ATOM 789 N N . VAL A 1 106 ? 1.861 9.725 1.260 1.00 81.25 106 VAL A N 1
ATOM 790 C CA . VAL A 1 106 ? 2.710 10.891 1.531 1.00 81.25 106 VAL A CA 1
ATOM 791 C C . VAL A 1 106 ? 4.179 10.484 1.699 1.00 81.25 106 VAL A C 1
ATOM 793 O O . VAL A 1 106 ? 5.057 11.201 1.225 1.00 81.25 106 VAL A O 1
ATOM 796 N N . LEU A 1 107 ? 4.472 9.325 2.302 1.00 83.88 107 LEU A N 1
ATOM 797 C CA . LEU A 1 107 ? 5.846 8.848 2.493 1.00 83.88 107 LEU A CA 1
ATOM 798 C C . LEU A 1 107 ? 6.560 8.563 1.161 1.00 83.88 107 LEU A C 1
ATOM 800 O O . LEU A 1 107 ? 7.620 9.154 0.959 1.00 83.88 107 LEU A O 1
ATOM 804 N N . PRO A 1 108 ? 6.021 7.753 0.221 1.00 84.19 108 PRO A N 1
ATOM 805 C CA . PRO A 1 108 ? 6.591 7.620 -1.119 1.00 84.19 108 PRO A CA 1
ATOM 806 C C . PRO A 1 108 ? 6.773 8.955 -1.838 1.00 84.19 108 PRO A C 1
ATOM 808 O O . PRO A 1 108 ? 7.781 9.140 -2.508 1.00 84.19 108 PRO A O 1
ATOM 811 N N . MET A 1 109 ? 5.841 9.901 -1.680 1.00 83.00 109 MET A N 1
ATOM 812 C CA . MET A 1 109 ? 5.972 11.224 -2.291 1.00 83.00 109 MET A CA 1
ATOM 813 C C . MET A 1 109 ? 7.170 11.996 -1.720 1.00 83.00 109 MET A C 1
ATOM 815 O O . MET A 1 109 ? 7.983 12.501 -2.488 1.00 83.00 109 MET A O 1
ATOM 819 N N . ILE A 1 110 ? 7.318 12.050 -0.392 1.00 83.38 110 ILE A N 1
ATOM 820 C CA . ILE A 1 110 ? 8.467 12.687 0.272 1.00 83.38 110 ILE A CA 1
ATOM 821 C C . ILE A 1 110 ? 9.768 11.991 -0.133 1.00 83.38 110 ILE A C 1
ATOM 823 O O . ILE A 1 110 ? 10.724 12.654 -0.529 1.00 83.38 110 ILE A O 1
ATOM 827 N N . LEU A 1 111 ? 9.805 10.658 -0.083 1.00 85.00 111 LEU A N 1
ATOM 828 C CA . LEU A 1 111 ? 10.980 9.886 -0.480 1.00 85.00 111 LEU A CA 1
ATOM 829 C C . LEU A 1 111 ? 11.329 10.095 -1.952 1.00 85.00 111 LEU A C 1
ATOM 831 O O . LEU A 1 111 ? 12.511 10.169 -2.268 1.00 85.00 111 LEU A O 1
ATOM 835 N N . SER A 1 112 ? 10.342 10.263 -2.837 1.00 85.00 112 SER A N 1
ATOM 836 C CA . SER A 1 112 ? 10.607 10.549 -4.248 1.00 85.00 112 SER A CA 1
ATOM 837 C C . SER A 1 112 ? 11.371 11.862 -4.422 1.00 85.00 112 SER A C 1
ATOM 839 O O . SER A 1 112 ? 12.365 11.938 -5.141 1.00 85.00 112 SER A O 1
ATOM 841 N N . ILE A 1 113 ? 10.966 12.887 -3.672 1.00 84.75 113 ILE A N 1
ATOM 842 C CA . ILE A 1 113 ? 11.617 14.200 -3.670 1.00 84.75 113 ILE A CA 1
ATOM 843 C C . ILE A 1 113 ? 13.035 14.100 -3.103 1.00 84.75 113 ILE A C 1
ATOM 845 O O . ILE A 1 113 ? 13.957 14.696 -3.648 1.00 84.75 113 ILE A O 1
ATOM 849 N N . LEU A 1 114 ? 13.228 13.342 -2.022 1.00 87.19 114 LEU A N 1
ATOM 850 C CA . LEU A 1 114 ? 14.531 13.227 -1.362 1.00 87.19 114 LEU A CA 1
ATOM 851 C C . LEU A 1 114 ? 15.526 12.368 -2.155 1.00 87.19 114 LEU A C 1
ATOM 853 O O . LEU A 1 114 ? 16.694 12.736 -2.270 1.00 87.19 114 LEU A O 1
ATOM 857 N N . ILE A 1 115 ? 15.072 11.236 -2.694 1.00 89.94 115 ILE A N 1
ATOM 858 C CA . ILE A 1 115 ? 15.916 10.243 -3.371 1.00 89.94 115 ILE A CA 1
ATOM 859 C C . ILE A 1 115 ? 16.125 10.624 -4.837 1.00 89.94 115 ILE A C 1
ATOM 861 O O . ILE A 1 115 ? 17.264 10.689 -5.297 1.00 89.94 115 ILE A O 1
ATOM 865 N N . TYR A 1 116 ? 15.043 10.904 -5.568 1.00 86.81 116 TYR A N 1
ATOM 866 C CA . TYR A 1 116 ? 15.094 11.186 -7.007 1.00 86.81 116 TYR A CA 1
ATOM 867 C C . TYR A 1 116 ? 15.211 12.680 -7.326 1.00 86.81 116 TYR A C 1
ATOM 869 O O . TYR A 1 116 ? 15.352 13.038 -8.494 1.00 86.81 116 TYR A O 1
ATOM 877 N N . LYS A 1 117 ? 15.195 13.556 -6.308 1.00 83.38 117 LYS A N 1
ATOM 878 C CA . LYS A 1 117 ? 15.311 15.020 -6.460 1.00 83.38 117 LYS A CA 1
ATOM 879 C C . LYS A 1 117 ? 14.274 15.599 -7.425 1.00 83.38 117 LYS A C 1
ATOM 881 O O . LYS A 1 117 ? 14.550 16.554 -8.150 1.00 83.38 117 LYS A O 1
ATOM 886 N N . GLU A 1 118 ? 13.075 15.019 -7.439 1.00 79.50 118 GLU A N 1
ATOM 887 C CA . GLU A 1 118 ? 11.989 15.497 -8.288 1.00 79.50 118 GLU A CA 1
ATOM 888 C C . GLU A 1 118 ? 11.572 16.924 -7.906 1.00 79.50 118 GLU A C 1
ATOM 890 O O . GLU A 1 118 ? 11.355 17.244 -6.735 1.00 79.50 118 GLU A O 1
ATOM 895 N N . VAL A 1 119 ? 11.420 17.791 -8.911 1.00 73.25 119 VAL A N 1
ATOM 896 C CA . VAL A 1 119 ? 11.039 19.191 -8.695 1.00 73.25 119 VAL A CA 1
ATOM 897 C C . VAL A 1 119 ? 9.553 19.268 -8.341 1.00 73.25 119 VAL A C 1
ATOM 899 O O . VAL A 1 119 ? 8.671 18.944 -9.143 1.00 73.25 119 VAL A O 1
ATOM 902 N N . VAL A 1 120 ? 9.257 19.705 -7.120 1.00 71.25 120 VAL A N 1
ATOM 903 C CA . VAL A 1 120 ? 7.886 19.784 -6.610 1.00 71.25 120 VAL A CA 1
ATOM 904 C C . VAL A 1 120 ? 7.266 21.114 -7.004 1.00 71.25 120 VAL A C 1
ATOM 906 O O . VAL A 1 120 ? 7.695 22.177 -6.565 1.00 71.25 120 VAL A O 1
ATOM 909 N N . SER A 1 121 ? 6.205 21.065 -7.807 1.00 81.81 121 SER A N 1
ATOM 910 C CA . SER A 1 121 ? 5.364 22.240 -8.039 1.00 81.81 121 SER A CA 1
ATOM 911 C C . SER A 1 121 ? 4.653 22.652 -6.747 1.00 81.81 121 SER A C 1
ATOM 913 O O . SER A 1 121 ? 4.180 21.797 -5.996 1.00 81.81 121 SER A O 1
ATOM 915 N N . ILE A 1 122 ? 4.472 23.957 -6.533 1.00 80.31 122 ILE A N 1
ATOM 916 C CA . ILE A 1 122 ? 3.791 24.511 -5.351 1.00 80.31 122 ILE A CA 1
ATOM 917 C C . ILE A 1 122 ? 2.389 23.916 -5.124 1.00 80.31 122 ILE A C 1
ATOM 919 O O . ILE A 1 122 ? 1.951 23.748 -3.989 1.00 80.31 122 ILE A O 1
ATOM 923 N N . ARG A 1 123 ? 1.713 23.489 -6.203 1.00 82.06 123 ARG A N 1
ATOM 924 C CA . ARG A 1 123 ? 0.407 22.809 -6.150 1.00 82.06 123 ARG A CA 1
ATOM 925 C C . ARG A 1 123 ? 0.488 21.410 -5.526 1.00 82.06 123 ARG A C 1
ATOM 927 O O . ARG A 1 123 ? -0.421 21.010 -4.809 1.00 82.06 123 ARG A O 1
ATOM 934 N N . ARG A 1 124 ? 1.577 20.671 -5.767 1.00 77.75 124 ARG A N 1
ATOM 935 C CA . ARG A 1 124 ? 1.826 19.358 -5.141 1.00 77.75 124 ARG A CA 1
ATOM 936 C C . ARG A 1 124 ? 2.168 19.518 -3.658 1.00 77.75 124 ARG A C 1
ATOM 938 O O . ARG A 1 124 ? 1.670 18.753 -2.841 1.00 77.75 124 ARG A O 1
ATOM 945 N N . GLY A 1 125 ? 2.926 20.564 -3.314 1.00 80.31 125 GLY A N 1
ATOM 946 C CA . GLY A 1 125 ? 3.177 20.954 -1.922 1.00 80.31 125 GLY A CA 1
ATOM 947 C C . GLY A 1 125 ? 1.888 21.284 -1.162 1.00 80.31 125 GLY A C 1
ATOM 948 O O . GLY A 1 125 ? 1.679 20.787 -0.061 1.00 80.31 125 GLY A O 1
ATOM 949 N N . ALA A 1 126 ? 0.970 22.036 -1.777 1.00 84.94 126 ALA A N 1
ATOM 950 C CA . ALA A 1 126 ? -0.348 22.292 -1.194 1.00 84.94 126 ALA A CA 1
ATOM 951 C C . ALA A 1 126 ? -1.152 20.995 -0.973 1.00 84.94 126 ALA A C 1
ATOM 953 O O . ALA A 1 126 ? -1.763 20.823 0.079 1.00 84.94 126 ALA A O 1
ATOM 954 N N . GLY A 1 127 ? -1.099 20.051 -1.920 1.00 84.06 127 GLY A N 1
ATOM 955 C CA . GLY A 1 127 ? -1.715 18.728 -1.767 1.00 84.06 127 GLY A CA 1
ATOM 956 C C . GLY A 1 127 ? -1.176 17.941 -0.566 1.00 84.06 127 GLY A C 1
ATOM 957 O O . GLY A 1 127 ? -1.958 17.343 0.169 1.00 84.06 127 GLY A O 1
ATOM 958 N N . LEU A 1 128 ? 0.136 17.995 -0.316 1.00 80.19 128 LEU A N 1
ATOM 959 C CA . LEU A 1 128 ? 0.768 17.385 0.863 1.00 80.19 128 LEU A CA 1
ATOM 960 C C . LEU A 1 128 ? 0.266 17.996 2.174 1.00 80.19 128 LEU A C 1
ATOM 962 O O . LEU A 1 128 ? -0.057 17.265 3.108 1.00 80.19 128 LEU A O 1
ATOM 966 N N . VAL A 1 129 ? 0.164 19.326 2.235 1.00 82.81 129 VAL A N 1
ATOM 967 C CA . VAL A 1 129 ? -0.355 20.026 3.420 1.00 82.81 129 VAL A CA 1
ATOM 968 C C . VAL A 1 129 ? -1.813 19.644 3.677 1.00 82.81 129 VAL A C 1
ATOM 970 O O . VAL A 1 129 ? -2.175 19.337 4.810 1.00 82.81 129 VAL A O 1
ATOM 973 N N . LEU A 1 130 ? -2.643 19.588 2.632 1.00 85.38 130 LEU A N 1
ATOM 974 C CA . LEU A 1 130 ? -4.039 19.158 2.748 1.00 85.38 130 LEU A CA 1
ATOM 975 C C . LEU A 1 130 ? -4.162 17.703 3.212 1.00 85.38 130 LEU A C 1
ATOM 977 O O . LEU A 1 130 ? -5.004 17.405 4.057 1.00 85.38 130 LEU A O 1
ATOM 981 N N . ALA A 1 131 ? -3.306 16.805 2.716 1.00 81.75 131 ALA A N 1
ATOM 982 C CA . ALA A 1 131 ? -3.259 15.429 3.196 1.00 81.75 131 ALA A CA 1
ATOM 983 C C . ALA A 1 131 ? -2.890 15.377 4.687 1.00 81.75 131 ALA A C 1
ATOM 985 O O . ALA A 1 131 ? -3.582 14.723 5.461 1.00 81.75 131 ALA A O 1
ATOM 986 N N . ALA A 1 132 ? -1.867 16.119 5.123 1.00 79.44 132 ALA A N 1
ATOM 987 C CA . ALA A 1 132 ? -1.483 16.187 6.534 1.00 79.44 132 ALA A CA 1
ATOM 988 C C . ALA A 1 132 ? -2.622 16.717 7.428 1.00 79.44 132 ALA A C 1
ATOM 990 O O . ALA A 1 132 ? -2.885 16.152 8.491 1.00 79.44 132 ALA A O 1
ATOM 991 N N . LEU A 1 133 ? -3.345 17.745 6.973 1.00 85.69 133 LEU A N 1
ATOM 992 C CA . LEU A 1 133 ? -4.531 18.264 7.661 1.00 85.69 133 LEU A CA 1
ATOM 993 C C . LEU A 1 133 ? -5.648 17.217 7.753 1.00 85.69 133 LEU A C 1
ATOM 995 O O . LEU A 1 133 ? -6.270 17.086 8.805 1.00 85.69 133 LEU A O 1
ATOM 999 N N . ALA A 1 134 ? -5.870 16.430 6.697 1.00 83.19 134 ALA A N 1
ATOM 1000 C CA . ALA A 1 134 ? -6.832 15.333 6.729 1.00 83.19 134 ALA A CA 1
ATOM 1001 C C . ALA A 1 134 ? -6.452 14.258 7.768 1.00 83.19 134 ALA A C 1
ATOM 1003 O O . ALA A 1 134 ? -7.330 13.825 8.514 1.00 83.19 134 ALA A O 1
ATOM 1004 N N . ILE A 1 135 ? -5.163 13.886 7.900 1.00 77.44 135 ILE A N 1
ATOM 1005 C CA . ILE A 1 135 ? -4.699 12.991 8.991 1.00 77.44 135 ILE A CA 1
ATOM 1006 C C . ILE A 1 135 ? -5.042 13.598 10.352 1.00 77.44 135 ILE A C 1
ATOM 1008 O O . ILE A 1 135 ? -5.580 12.908 11.217 1.00 77.44 135 ILE A O 1
ATOM 1012 N N . ALA A 1 136 ? -4.719 14.878 10.551 1.00 79.81 136 ALA A N 1
ATOM 1013 C CA . ALA A 1 136 ? -4.906 15.551 11.832 1.00 79.81 136 ALA A CA 1
ATOM 1014 C C . ALA A 1 136 ? -6.387 15.602 12.244 1.00 79.81 136 ALA A C 1
ATOM 1016 O O . ALA A 1 136 ? -6.713 15.312 13.396 1.00 79.81 136 ALA A O 1
ATOM 1017 N N . LEU A 1 137 ? -7.283 15.898 11.299 1.00 84.38 137 LEU A N 1
ATOM 1018 C CA . LEU A 1 137 ? -8.729 15.911 11.531 1.00 84.38 137 LEU A CA 1
ATOM 1019 C C . LEU A 1 137 ? -9.268 14.519 11.888 1.00 84.38 137 LEU A C 1
ATOM 1021 O O . LEU A 1 137 ? -10.011 14.386 12.857 1.00 84.38 137 LEU A O 1
ATOM 1025 N N . LEU A 1 138 ? -8.840 13.473 11.174 1.00 79.31 138 LEU A N 1
ATOM 1026 C CA . LEU A 1 138 ? -9.220 12.087 11.487 1.00 79.31 138 LEU A CA 1
ATOM 1027 C C . LEU A 1 138 ? -8.734 11.648 12.864 1.00 79.31 138 LEU A C 1
ATOM 1029 O O . LEU A 1 138 ? -9.431 10.939 13.590 1.00 79.31 138 LEU A O 1
ATOM 1033 N N . TRP A 1 139 ? -7.525 12.066 13.232 1.00 77.50 139 TRP A N 1
ATOM 1034 C CA . TRP A 1 139 ? -6.978 11.800 14.553 1.00 77.50 139 TRP A CA 1
ATOM 1035 C C . TRP A 1 139 ? -7.805 12.486 15.643 1.00 77.50 139 TRP A C 1
ATOM 1037 O O . TRP A 1 139 ? -8.075 11.892 16.687 1.00 77.50 139 TRP A O 1
ATOM 1047 N N . GLN A 1 140 ? -8.243 13.723 15.402 1.00 83.19 140 GLN A N 1
ATOM 1048 C CA . GLN A 1 140 ? -9.097 14.456 16.329 1.00 83.19 140 GLN A CA 1
ATOM 1049 C C . GLN A 1 140 ? -10.474 13.800 16.480 1.00 83.19 140 GLN A C 1
ATOM 1051 O O . GLN A 1 140 ? -10.930 13.635 17.610 1.00 83.19 140 GLN A O 1
ATOM 1056 N N . GLU A 1 141 ? -11.102 13.373 15.382 1.00 81.81 141 GLU A N 1
ATOM 1057 C CA . GLU A 1 141 ? -12.369 12.629 15.410 1.00 81.81 141 GLU A CA 1
ATOM 1058 C C . GLU A 1 141 ? -12.238 11.351 16.243 1.00 81.81 141 GLU A C 1
ATOM 1060 O O . GLU A 1 141 ? -13.033 11.111 17.150 1.00 81.81 141 GLU A O 1
ATOM 1065 N N . ARG A 1 142 ? -11.165 10.582 16.029 1.00 75.75 142 ARG A N 1
ATOM 1066 C CA . ARG A 1 142 ? -10.892 9.376 16.817 1.00 75.75 142 ARG A CA 1
ATOM 1067 C C . ARG A 1 142 ? -10.726 9.674 18.310 1.00 75.75 142 ARG A C 1
ATOM 1069 O O . ARG A 1 142 ? -11.279 8.955 19.135 1.00 75.75 142 ARG A O 1
ATOM 1076 N N . ARG A 1 143 ? -10.008 10.743 18.675 1.00 79.19 143 ARG A N 1
ATOM 1077 C CA . ARG A 1 143 ? -9.863 11.157 20.085 1.00 79.19 143 ARG A CA 1
ATOM 1078 C C . ARG A 1 143 ? -11.198 11.547 20.719 1.00 79.19 143 ARG A C 1
ATOM 1080 O O . ARG A 1 143 ? -11.381 11.323 21.912 1.00 79.19 143 ARG A O 1
ATOM 1087 N N . LEU A 1 144 ? -12.103 12.151 19.948 1.00 82.12 144 LEU A N 1
ATOM 1088 C CA . LEU A 1 144 ? -13.445 12.510 20.412 1.00 82.12 144 LEU A CA 1
ATOM 1089 C C . LEU A 1 144 ? -14.315 11.266 20.623 1.00 82.12 144 LEU A C 1
ATOM 1091 O O . LEU A 1 144 ? -15.014 11.194 21.633 1.00 82.12 144 LEU A O 1
ATOM 1095 N N . ASP A 1 145 ? -14.238 10.287 19.719 1.00 80.12 145 ASP A N 1
ATOM 1096 C CA . ASP A 1 145 ? -14.912 8.991 19.865 1.00 80.12 145 ASP A CA 1
ATOM 1097 C C . ASP A 1 145 ? -14.413 8.249 21.120 1.00 80.12 145 ASP A C 1
ATOM 1099 O O . ASP A 1 145 ? -15.216 7.881 21.975 1.00 80.12 145 ASP A O 1
ATOM 1103 N N . GLU A 1 146 ? -13.093 8.141 21.310 1.00 78.00 146 GLU A N 1
ATOM 1104 C CA . GLU A 1 146 ? -12.486 7.503 22.493 1.00 78.00 146 GLU A CA 1
ATOM 1105 C C . GLU A 1 146 ? -12.863 8.221 23.806 1.00 78.00 146 GLU A C 1
ATOM 1107 O O . GLU A 1 146 ? -13.087 7.584 24.838 1.00 78.00 146 GLU A O 1
ATOM 1112 N N . ALA A 1 147 ? -12.952 9.556 23.791 1.00 79.25 147 ALA A N 1
ATOM 1113 C CA . ALA A 1 147 ? -13.386 10.332 24.952 1.00 79.25 147 ALA A CA 1
ATOM 1114 C C . ALA A 1 147 ? -14.867 10.090 25.286 1.00 79.25 147 ALA A C 1
ATOM 1116 O O . ALA A 1 147 ? -15.206 9.955 26.462 1.00 79.25 147 ALA A O 1
ATOM 1117 N N . ARG A 1 148 ? -15.735 9.990 24.269 1.00 81.38 148 ARG A N 1
ATOM 1118 C CA . ARG A 1 148 ? -17.162 9.674 24.444 1.00 81.38 148 ARG A CA 1
ATOM 1119 C C . ARG A 1 148 ? -17.372 8.273 25.002 1.00 81.38 148 ARG A C 1
ATOM 1121 O O . ARG A 1 148 ? -18.200 8.113 25.898 1.00 81.38 148 ARG A O 1
ATOM 1128 N N . GLU A 1 149 ? -16.627 7.282 24.518 1.00 79.88 149 GLU A N 1
ATOM 1129 C CA . GLU A 1 149 ? -16.687 5.898 25.013 1.00 79.88 149 GLU A CA 1
ATOM 1130 C C . GLU A 1 149 ? -16.304 5.825 26.500 1.00 79.88 149 GLU A C 1
ATOM 1132 O O . GLU A 1 149 ? -17.034 5.243 27.302 1.00 79.88 149 GLU A O 1
ATOM 1137 N N . ARG A 1 150 ? -15.245 6.538 26.912 1.00 77.25 150 ARG A N 1
ATOM 1138 C CA . ARG A 1 150 ? -14.846 6.630 28.329 1.00 77.25 150 ARG A CA 1
ATOM 1139 C C . ARG A 1 150 ? -15.888 7.307 29.218 1.00 77.25 150 ARG A C 1
ATOM 1141 O O . ARG A 1 150 ? -16.055 6.889 30.359 1.00 77.25 150 ARG A O 1
ATOM 1148 N N . THR A 1 151 ? -16.590 8.335 28.733 1.00 78.00 151 THR A N 1
ATOM 1149 C CA . THR A 1 151 ? -17.647 8.997 29.523 1.00 78.00 151 THR A CA 1
ATOM 1150 C C . THR A 1 151 ? -18.958 8.214 29.553 1.00 78.00 151 THR A C 1
ATOM 1152 O O . THR A 1 151 ? -19.757 8.432 30.456 1.00 78.00 151 THR A O 1
ATOM 1155 N N . THR A 1 152 ? -19.200 7.319 28.587 1.00 76.00 152 THR A N 1
ATOM 1156 C CA . THR A 1 152 ? -20.409 6.472 28.548 1.00 76.00 152 THR A CA 1
ATOM 1157 C C . THR A 1 152 ? -20.236 5.092 29.186 1.00 76.00 152 THR A C 1
ATOM 1159 O O . THR A 1 152 ? -21.220 4.364 29.281 1.00 76.00 152 THR A O 1
ATOM 1162 N N . GLY A 1 153 ? -19.047 4.755 29.700 1.00 53.91 153 GLY A N 1
ATOM 1163 C CA . GLY A 1 153 ? -18.849 3.590 30.569 1.00 53.91 153 GLY A CA 1
ATOM 1164 C C . GLY A 1 153 ? -19.171 2.252 29.898 1.00 53.91 153 GLY A C 1
ATOM 1165 O O . GLY A 1 153 ? -19.884 1.434 30.479 1.00 53.91 153 GLY A O 1
ATOM 1166 N N . LYS A 1 154 ? -18.673 2.045 28.676 1.00 47.41 154 LYS A N 1
ATOM 1167 C CA . LYS A 1 154 ? -18.576 0.719 28.054 1.00 47.41 154 LYS A CA 1
ATOM 1168 C C . LYS A 1 154 ? -17.129 0.264 27.982 1.00 47.41 154 LYS A C 1
ATOM 1170 O O . LYS A 1 154 ? -16.263 1.127 27.728 1.00 47.41 154 LYS A O 1
#

Radius of gyration: 19.53 Å; Cα contacts (8 Å, |Δi|>4): 47; chains: 1; bounding box: 41×43×54 Å